Protein AF-A0A5K1BF68-F1 (afdb_monomer)

InterPro domains:
  IPR003311 AUX/IAA protein [PTHR31734] (2-70)
  IPR033389 AUX/IAA domain [PF02309] (2-69)
  IPR053793 PB1-like domain [PS51745] (34-71)

Organism: NCBI:txid210225

Foldseek 3Di:
DDDDDDDPPDPDPDDDPDDPPPPDPPDCPPVVVFDWDWDDDPPDPDIDIDTPSVDPDDVSVVVVVCVVVVD

Solvent-accessible surface area (backbone atoms only — not comparable to full-atom values): 5112 Å² total; per-residue (Å²): 137,80,85,80,88,70,81,82,92,73,94,84,84,88,76,79,97,73,85,81,75,90,70,73,82,71,67,85,65,78,71,67,75,73,47,69,45,80,50,74,53,90,98,46,94,72,63,47,79,45,63,51,73,86,35,96,44,69,67,59,42,49,55,50,50,28,66,74,72,72,106

pLDDT: mean 73.46, std 20.09, range [38.41, 96.12]

Structure (mmCIF, N/CA/C/O backbone):
data_AF-A0A5K1BF68-F1
#
_entry.id   AF-A0A5K1BF68-F1
#
loop_
_atom_site.group_PDB
_atom_site.id
_atom_site.type_symbol
_atom_site.label_atom_id
_atom_site.label_alt_id
_atom_site.label_comp_id
_atom_site.label_asym_id
_atom_site.label_entity_id
_atom_site.label_seq_id
_atom_site.pdbx_PDB_ins_code
_atom_site.Cartn_x
_atom_site.Cartn_y
_atom_site.Cartn_z
_atom_site.occupancy
_atom_site.B_iso_or_equiv
_atom_site.auth_seq_id
_atom_site.auth_comp_id
_atom_site.auth_asym_id
_atom_site.auth_atom_id
_atom_site.pdbx_PDB_model_num
ATOM 1 N N . SER A 1 1 ? 10.006 -24.340 18.626 1.00 51.25 1 SER A N 1
ATOM 2 C CA . SER A 1 1 ? 8.993 -23.330 18.269 1.00 51.25 1 SER A CA 1
ATOM 3 C C . SER A 1 1 ? 8.783 -23.355 16.771 1.00 51.25 1 SER A C 1
ATOM 5 O O . SER A 1 1 ? 9.695 -23.039 16.023 1.00 51.25 1 SER A O 1
ATOM 7 N N . GLN A 1 2 ? 7.639 -23.891 16.359 1.00 56.41 2 GLN A N 1
ATOM 8 C CA . GLN A 1 2 ? 7.301 -24.274 14.990 1.00 56.41 2 GLN A CA 1
ATOM 9 C C . GLN A 1 2 ? 6.879 -23.028 14.198 1.00 56.41 2 GLN A C 1
ATOM 11 O O . GLN A 1 2 ? 5.985 -22.305 14.633 1.00 56.41 2 GLN A O 1
ATOM 16 N N . ILE A 1 3 ? 7.558 -22.756 13.078 1.00 55.00 3 ILE A N 1
ATOM 17 C CA . ILE A 1 3 ? 7.221 -21.656 12.165 1.00 55.00 3 ILE A CA 1
ATOM 18 C C . ILE A 1 3 ? 5.776 -21.851 11.686 1.00 55.00 3 ILE A C 1
ATOM 20 O O . ILE A 1 3 ? 5.387 -22.913 11.200 1.00 55.00 3 ILE A O 1
ATOM 24 N N . VAL A 1 4 ? 4.970 -20.818 11.894 1.00 55.94 4 VAL A N 1
ATOM 25 C CA . VAL A 1 4 ? 3.535 -20.794 11.632 1.00 55.94 4 VAL A CA 1
ATOM 26 C C . VAL A 1 4 ? 3.249 -20.686 10.132 1.00 55.94 4 VAL A C 1
ATOM 28 O O . VAL A 1 4 ? 3.479 -19.650 9.523 1.00 55.94 4 VAL A O 1
ATOM 31 N N . GLY A 1 5 ? 2.721 -21.765 9.552 1.00 62.94 5 GLY A N 1
ATOM 32 C CA . GLY A 1 5 ? 1.586 -21.722 8.620 1.00 62.94 5 GLY A CA 1
ATOM 33 C C . GLY A 1 5 ? 1.636 -20.766 7.425 1.00 62.94 5 GLY A C 1
ATOM 34 O O . GLY A 1 5 ? 0.643 -20.093 7.167 1.00 62.94 5 GLY A O 1
ATOM 35 N N . TRP A 1 6 ? 2.725 -20.745 6.658 1.00 56.56 6 TRP A N 1
ATOM 36 C CA . TRP A 1 6 ? 2.661 -20.322 5.254 1.00 56.56 6 TRP A CA 1
ATOM 37 C C . TRP A 1 6 ? 2.665 -21.584 4.392 1.00 56.56 6 TRP A C 1
ATOM 39 O O . TRP A 1 6 ? 3.553 -22.420 4.579 1.00 56.56 6 TRP A O 1
ATOM 49 N N . PRO A 1 7 ? 1.702 -21.791 3.481 1.00 52.28 7 PRO A N 1
ATOM 50 C CA . PRO A 1 7 ? 1.781 -22.947 2.607 1.00 52.28 7 PRO A CA 1
ATOM 51 C C . PRO A 1 7 ? 2.982 -22.770 1.660 1.00 52.28 7 PRO A C 1
ATOM 53 O O . PRO A 1 7 ? 3.136 -21.692 1.079 1.00 52.28 7 PRO A O 1
ATOM 56 N N . PRO A 1 8 ? 3.823 -23.798 1.446 1.00 58.34 8 PRO A N 1
ATOM 57 C CA . PRO A 1 8 ? 4.686 -23.823 0.277 1.00 58.34 8 PRO A CA 1
ATOM 58 C C . PRO A 1 8 ? 3.783 -23.978 -0.951 1.00 58.34 8 PRO A C 1
ATOM 60 O O . PRO A 1 8 ? 3.194 -25.034 -1.182 1.00 58.34 8 PRO A O 1
ATOM 63 N N . VAL A 1 9 ? 3.628 -22.906 -1.727 1.00 57.34 9 VAL A N 1
ATOM 64 C CA . VAL A 1 9 ? 2.878 -22.941 -2.985 1.00 57.34 9 VAL A CA 1
ATOM 65 C C . VAL A 1 9 ? 3.679 -23.749 -4.002 1.00 57.34 9 VAL A C 1
ATOM 67 O O . VAL A 1 9 ? 4.596 -23.239 -4.636 1.00 57.34 9 VAL A O 1
ATOM 70 N N . LYS A 1 10 ? 3.343 -25.033 -4.129 1.00 57.03 10 LYS A N 1
ATOM 71 C CA . LYS A 1 10 ? 3.463 -25.799 -5.376 1.00 57.03 10 LYS A CA 1
ATOM 72 C C . LYS A 1 10 ? 2.577 -27.038 -5.310 1.00 57.03 10 LYS A C 1
ATOM 74 O O . LYS A 1 10 ? 2.964 -28.095 -4.821 1.00 57.03 10 LYS A O 1
ATOM 79 N N . SER A 1 11 ? 1.348 -26.857 -5.786 1.00 54.38 11 SER A N 1
ATOM 80 C CA . SER A 1 11 ? 0.377 -27.921 -6.024 1.00 54.38 11 SER A CA 1
ATOM 81 C C . SER A 1 11 ? 0.644 -28.545 -7.392 1.00 54.38 11 SER A C 1
ATOM 83 O O . SER A 1 11 ? 0.017 -28.182 -8.382 1.00 54.38 11 SER A O 1
ATOM 85 N N . CYS A 1 12 ? 1.576 -29.484 -7.458 1.00 55.09 12 CYS A N 1
ATOM 86 C CA . CYS A 1 12 ? 1.692 -30.408 -8.585 1.00 55.09 12 CYS A CA 1
ATOM 87 C C . CYS A 1 12 ? 1.961 -31.810 -8.045 1.00 55.09 12 CYS A C 1
ATOM 89 O O . CYS A 1 12 ? 2.984 -32.429 -8.303 1.00 55.09 12 CYS A O 1
ATOM 91 N N . MET A 1 13 ? 1.030 -32.305 -7.234 1.00 56.25 13 MET A N 1
ATOM 92 C CA . MET A 1 13 ? 1.027 -33.698 -6.817 1.00 56.25 13 MET A CA 1
ATOM 93 C C . MET A 1 13 ? -0.423 -34.161 -6.799 1.00 56.25 13 MET A C 1
ATOM 95 O O . MET A 1 13 ? -1.109 -33.939 -5.811 1.00 56.25 13 MET A O 1
ATOM 99 N N . ASN A 1 14 ? -0.898 -34.636 -7.960 1.00 54.62 14 ASN A N 1
ATOM 100 C CA . ASN A 1 14 ? -1.972 -35.630 -8.132 1.00 54.62 14 ASN A CA 1
ATOM 101 C C . ASN A 1 14 ? -2.292 -35.872 -9.627 1.00 54.62 14 ASN A C 1
ATOM 103 O O . ASN A 1 14 ? -3.445 -35.804 -10.044 1.00 54.62 14 ASN A O 1
ATOM 107 N N . SER A 1 15 ? -1.287 -36.177 -10.452 1.00 51.94 15 SER A N 1
ATOM 108 C CA . SER A 1 15 ? -1.524 -36.764 -11.781 1.00 51.94 15 SER A CA 1
ATOM 109 C C . SER A 1 15 ? -0.963 -38.193 -11.820 1.00 51.94 15 SER A C 1
ATOM 111 O O . SER A 1 15 ? 0.190 -38.379 -11.422 1.00 51.94 15 SER A O 1
ATOM 113 N N . PRO A 1 16 ? -1.754 -39.202 -12.238 1.00 54.22 16 PRO A N 1
ATOM 114 C CA . PRO A 1 16 ? -1.294 -40.587 -12.361 1.00 54.22 16 PRO A CA 1
ATOM 115 C C . PRO A 1 16 ? -0.185 -40.729 -13.426 1.00 54.22 16 PRO A C 1
ATOM 117 O O . PRO A 1 16 ? -0.087 -39.882 -14.317 1.00 54.22 16 PRO A O 1
ATOM 120 N N . PRO A 1 17 ? 0.679 -41.759 -13.332 1.00 58.38 17 PRO A N 1
ATOM 121 C CA . PRO A 1 17 ? 1.884 -41.857 -14.142 1.00 58.38 17 PRO A CA 1
ATOM 122 C C . PRO A 1 17 ? 1.614 -42.611 -15.444 1.00 58.38 17 PRO A C 1
ATOM 124 O O . PRO A 1 17 ? 1.981 -43.769 -15.584 1.00 58.38 17 PRO A O 1
ATOM 127 N N . GLU A 1 18 ? 1.004 -41.951 -16.415 1.00 56.28 18 GLU A N 1
ATOM 128 C CA . GLU A 1 18 ? 1.001 -42.409 -17.803 1.00 56.28 18 GLU A CA 1
ATOM 129 C C . GLU A 1 18 ? 0.598 -41.216 -18.672 1.00 56.28 18 GLU A C 1
ATOM 131 O O . GLU A 1 18 ? -0.495 -40.683 -18.527 1.00 56.28 18 GLU A O 1
ATOM 136 N N . GLU A 1 19 ? 1.528 -40.749 -19.514 1.00 54.00 19 GLU A N 1
ATOM 137 C CA . GLU A 1 19 ? 1.358 -39.626 -20.456 1.00 54.00 19 GLU A CA 1
ATOM 138 C C . GLU A 1 19 ? 1.455 -38.194 -19.866 1.00 54.00 19 GLU A C 1
ATOM 140 O O . GLU A 1 19 ? 0.795 -37.267 -20.329 1.00 54.00 19 GLU A O 1
ATOM 145 N N . ALA A 1 20 ? 2.331 -37.939 -18.885 1.00 48.12 20 ALA A N 1
ATOM 146 C CA . ALA A 1 20 ? 2.718 -36.562 -18.544 1.00 48.12 20 ALA A CA 1
ATOM 147 C C . ALA A 1 20 ? 3.844 -36.077 -19.471 1.00 48.12 20 ALA A C 1
ATOM 149 O O . ALA A 1 20 ? 5.017 -36.028 -19.091 1.00 48.12 20 ALA A O 1
ATOM 150 N N . VAL A 1 21 ? 3.490 -35.691 -20.698 1.00 38.41 21 VAL A N 1
ATOM 151 C CA . VAL A 1 21 ? 4.346 -34.803 -21.486 1.00 38.41 21 VAL A CA 1
ATOM 152 C C . VAL A 1 21 ? 4.336 -33.449 -20.762 1.00 38.41 21 VAL A C 1
ATOM 154 O O . VAL A 1 21 ? 3.409 -32.650 -20.872 1.00 38.41 21 VAL A O 1
ATOM 157 N N . CYS A 1 22 ? 5.348 -33.185 -19.931 1.00 50.31 22 CYS A N 1
ATOM 158 C CA . CYS A 1 22 ? 5.615 -31.824 -19.467 1.00 50.31 22 CYS A CA 1
ATOM 159 C C . CYS A 1 22 ? 6.238 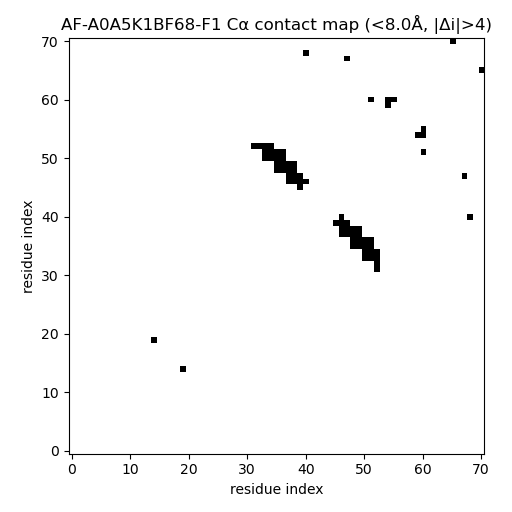-31.076 -20.649 1.00 50.31 22 CYS A C 1
ATOM 161 O O . CYS A 1 22 ? 7.448 -30.905 -20.771 1.00 50.31 22 CYS A O 1
ATOM 163 N N . SER A 1 23 ? 5.401 -30.773 -21.631 1.00 49.06 23 SER A N 1
ATOM 164 C CA . SER A 1 23 ? 5.764 -30.022 -22.823 1.00 49.06 23 SER A CA 1
ATOM 165 C C . SER A 1 23 ? 4.614 -29.097 -23.160 1.00 49.06 23 SER A C 1
ATOM 167 O O . SER A 1 23 ? 3.988 -29.180 -24.206 1.00 49.06 23 SER A O 1
ATOM 169 N N . SER A 1 24 ? 4.387 -28.152 -22.262 1.00 40.91 24 SER A N 1
ATOM 170 C CA . SER A 1 24 ? 4.406 -26.785 -22.742 1.00 40.91 24 SER A CA 1
ATOM 171 C C . SER A 1 24 ? 5.428 -26.066 -21.892 1.00 40.91 24 SER A C 1
ATOM 173 O O . SER A 1 24 ? 5.165 -25.707 -20.748 1.00 40.91 24 SER A O 1
ATOM 175 N N . TRP A 1 25 ? 6.617 -25.910 -22.467 1.00 41.97 25 TRP A N 1
ATOM 176 C CA . TRP A 1 25 ? 7.474 -24.775 -22.190 1.00 41.97 25 TRP A CA 1
ATOM 177 C C . TRP A 1 25 ? 6.592 -23.539 -22.361 1.00 41.97 25 TRP A C 1
ATOM 179 O O . TRP A 1 25 ? 6.390 -23.046 -23.466 1.00 41.97 25 TRP A O 1
ATOM 189 N N . VAL A 1 26 ? 5.940 -23.112 -21.281 1.00 46.06 26 VAL A N 1
ATOM 190 C CA . VAL A 1 26 ? 5.525 -21.726 -21.187 1.00 46.06 26 VAL A CA 1
ATOM 191 C C . VAL A 1 26 ? 6.855 -21.007 -21.134 1.00 46.06 26 VAL A C 1
ATOM 193 O O . VAL A 1 26 ? 7.642 -21.230 -20.215 1.00 46.06 26 VAL A O 1
ATOM 196 N N . GLU A 1 27 ? 7.138 -20.285 -22.214 1.00 44.44 27 GLU A N 1
ATOM 197 C CA . GLU A 1 27 ? 8.187 -19.278 -22.324 1.00 44.44 27 GLU A CA 1
ATOM 198 C C . GLU A 1 27 ? 8.485 -18.692 -20.937 1.00 44.44 27 GLU A C 1
ATOM 200 O O . GLU A 1 27 ? 7.524 -18.440 -20.197 1.00 44.44 27 GLU A O 1
ATOM 205 N N . PRO A 1 28 ? 9.748 -18.432 -20.557 1.00 45.38 28 PRO A N 1
ATOM 206 C CA . PRO A 1 28 ? 10.016 -17.599 -19.401 1.00 45.38 28 PRO A CA 1
ATOM 207 C C . PRO A 1 28 ? 9.503 -16.194 -19.739 1.00 45.38 28 PRO A C 1
ATOM 209 O O . PRO A 1 28 ? 10.261 -15.304 -20.105 1.00 45.38 28 PRO A O 1
ATOM 212 N N . ARG A 1 29 ? 8.185 -15.977 -19.643 1.00 47.34 29 ARG A N 1
ATOM 213 C CA . ARG A 1 29 ? 7.668 -14.687 -19.225 1.00 47.34 29 ARG A CA 1
ATOM 214 C C . ARG A 1 29 ? 8.387 -14.472 -17.928 1.00 47.34 29 ARG A C 1
ATOM 216 O O . ARG A 1 29 ? 8.217 -15.302 -17.040 1.00 47.34 29 ARG A O 1
ATOM 223 N N . GLU A 1 30 ? 9.256 -13.473 -17.924 1.00 53.47 30 GLU A N 1
ATOM 224 C CA . GLU A 1 30 ? 9.953 -12.964 -16.761 1.00 53.47 30 GLU A CA 1
ATOM 225 C C . GLU A 1 30 ? 8.970 -13.042 -15.601 1.00 53.47 30 GLU A C 1
ATOM 227 O O . GLU A 1 30 ? 8.052 -12.234 -15.468 1.00 53.47 30 GLU A O 1
ATOM 232 N N . GLU A 1 31 ? 9.071 -14.127 -14.835 1.00 55.66 31 GLU A N 1
ATOM 233 C CA . GLU A 1 31 ? 8.384 -14.277 -13.576 1.00 55.66 31 GLU A CA 1
ATOM 234 C C . GLU A 1 31 ? 9.205 -13.345 -12.710 1.00 55.66 31 GLU A C 1
ATOM 236 O O . GLU A 1 31 ? 10.155 -13.771 -12.054 1.00 55.66 31 GLU A O 1
ATOM 241 N N . GLU A 1 32 ? 8.963 -12.039 -12.880 1.00 59.62 32 GLU A N 1
ATOM 242 C CA . GLU A 1 32 ? 9.509 -10.995 -12.042 1.00 59.62 32 GLU A CA 1
ATOM 243 C C . GLU A 1 32 ? 9.137 -11.442 -10.649 1.00 59.62 32 GLU A C 1
ATOM 245 O O . GLU A 1 32 ? 7.974 -11.353 -10.270 1.00 59.62 32 GLU A O 1
ATOM 250 N N . SER A 1 33 ? 10.094 -12.058 -9.961 1.00 67.12 33 SER A N 1
ATOM 251 C CA . SER A 1 33 ? 9.867 -12.897 -8.798 1.00 67.12 33 SER A CA 1
ATOM 252 C C . SER A 1 33 ? 9.125 -12.075 -7.759 1.00 67.12 33 SER A C 1
ATOM 254 O O . SER A 1 33 ? 9.760 -11.286 -7.052 1.00 67.12 33 SER A O 1
ATOM 256 N N . SER A 1 34 ? 7.790 -12.159 -7.752 1.00 71.38 34 SER A N 1
ATOM 257 C CA . SER A 1 34 ? 6.955 -11.169 -7.084 1.00 71.38 34 SER A CA 1
ATOM 258 C C . SER A 1 34 ? 7.281 -11.194 -5.605 1.00 71.38 34 SER A C 1
ATOM 260 O O . SER A 1 34 ? 7.035 -12.180 -4.902 1.00 71.38 34 SER A O 1
ATOM 262 N N . THR A 1 35 ? 7.901 -10.116 -5.136 1.00 86.75 35 THR A N 1
ATOM 263 C CA . THR A 1 35 ? 8.369 -10.027 -3.759 1.00 86.75 35 THR A CA 1
ATOM 264 C C . THR A 1 35 ? 7.248 -9.429 -2.938 1.00 86.75 35 THR A C 1
ATOM 266 O O . THR A 1 35 ? 7.135 -8.216 -2.781 1.00 86.75 35 THR A O 1
ATOM 269 N N . TYR A 1 36 ? 6.380 -10.302 -2.434 1.00 89.75 36 TYR A N 1
ATOM 270 C CA . TYR A 1 36 ? 5.254 -9.873 -1.622 1.00 89.75 36 TYR A CA 1
ATOM 271 C C . TYR A 1 36 ? 5.630 -9.709 -0.154 1.00 89.75 36 TYR A C 1
ATOM 273 O O . TYR A 1 36 ? 6.141 -10.636 0.477 1.00 89.75 36 TYR A O 1
ATOM 281 N N . VAL A 1 37 ? 5.256 -8.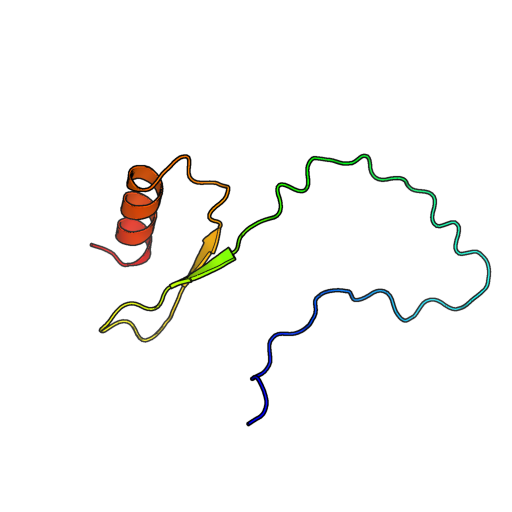572 0.423 1.00 94.12 37 VAL A N 1
ATOM 282 C CA . VAL A 1 37 ? 5.389 -8.293 1.855 1.00 94.12 37 VAL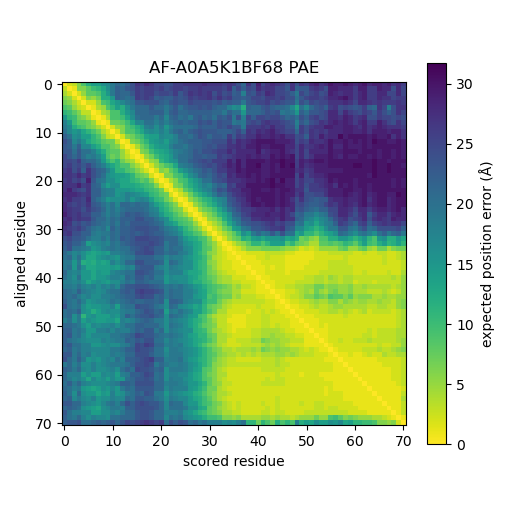 A CA 1
ATOM 283 C C . VAL A 1 37 ? 4.023 -8.082 2.497 1.00 94.12 37 VAL A C 1
ATOM 285 O O . VAL A 1 37 ? 3.082 -7.598 1.867 1.00 94.12 37 VAL A O 1
ATOM 288 N N . LYS A 1 38 ? 3.901 -8.468 3.770 1.00 94.81 38 LYS A N 1
ATOM 289 C CA . LYS A 1 38 ? 2.718 -8.176 4.583 1.00 94.81 38 LYS A CA 1
ATOM 290 C C . LYS A 1 38 ? 2.987 -6.927 5.410 1.00 94.81 38 LYS A C 1
ATOM 292 O O . LYS A 1 38 ? 3.939 -6.902 6.185 1.00 94.81 38 LYS A O 1
ATOM 297 N N . VAL A 1 39 ? 2.123 -5.933 5.267 1.00 93.75 39 VAL A N 1
ATOM 298 C CA . VAL A 1 39 ? 2.194 -4.673 6.001 1.00 93.75 39 VAL A CA 1
ATOM 299 C C . VAL A 1 39 ? 1.069 -4.642 7.025 1.00 93.75 39 VAL A C 1
ATOM 301 O O . VAL A 1 39 ? -0.103 -4.814 6.681 1.00 93.75 39 VAL A O 1
ATOM 304 N N . ASN A 1 40 ? 1.436 -4.428 8.284 1.00 94.19 40 ASN A N 1
ATOM 305 C CA . ASN A 1 40 ? 0.505 -4.180 9.377 1.00 94.19 40 ASN A CA 1
ATOM 306 C C . ASN A 1 40 ? 0.746 -2.754 9.873 1.00 94.19 40 ASN A C 1
ATOM 308 O O . ASN A 1 40 ? 1.893 -2.399 10.140 1.00 94.19 40 ASN A O 1
ATOM 312 N N . MET A 1 41 ? -0.320 -1.972 10.013 1.00 92.75 41 MET A N 1
ATOM 313 C CA . MET A 1 41 ? -0.254 -0.603 10.516 1.00 92.75 41 MET A CA 1
ATOM 314 C C . MET A 1 41 ? -0.890 -0.529 11.907 1.00 92.75 41 MET A C 1
ATOM 316 O O . MET A 1 41 ? -1.882 -1.214 12.170 1.00 92.75 41 MET A O 1
ATOM 320 N N . GLU A 1 42 ? -0.308 0.263 12.811 1.00 93.12 42 GLU A N 1
ATOM 321 C CA . GLU A 1 42 ? -0.873 0.475 14.148 1.00 93.12 42 GLU A CA 1
ATOM 322 C C . GLU A 1 42 ? -2.297 1.043 14.041 1.00 93.12 42 GLU A C 1
ATOM 324 O O . GLU A 1 42 ? -2.593 1.843 13.159 1.00 93.12 42 GLU A O 1
ATOM 329 N N . GLY A 1 43 ? -3.207 0.581 14.899 1.00 92.31 43 GLY A N 1
ATOM 330 C CA . GLY A 1 43 ? -4.613 0.989 14.860 1.00 92.31 43 GLY A CA 1
ATOM 331 C C . GLY A 1 43 ? -5.448 0.318 13.761 1.00 92.31 43 GLY A C 1
ATOM 332 O O . GLY A 1 43 ? -6.673 0.428 13.791 1.00 92.31 43 GLY A O 1
ATOM 333 N N . VAL A 1 44 ? -4.837 -0.440 12.839 1.00 90.81 44 VAL A N 1
ATOM 334 C CA . VAL A 1 44 ? -5.543 -1.126 11.746 1.00 90.81 44 VAL A CA 1
ATOM 335 C C . VAL A 1 44 ? -5.592 -2.632 11.998 1.00 90.81 44 VAL A C 1
ATOM 337 O O . VAL A 1 44 ? -4.585 -3.335 11.946 1.00 90.81 44 VAL A O 1
ATOM 340 N N . ALA A 1 45 ? -6.798 -3.156 12.226 1.00 90.25 45 ALA A N 1
ATOM 341 C CA . ALA A 1 45 ? -7.004 -4.574 12.537 1.00 90.25 45 ALA A CA 1
ATOM 342 C C . ALA A 1 45 ? -6.651 -5.527 11.374 1.00 90.25 45 ALA A C 1
ATOM 344 O O . ALA A 1 45 ? -6.380 -6.706 11.601 1.00 90.25 45 ALA A O 1
ATOM 345 N N . ILE A 1 46 ? -6.662 -5.033 10.130 1.00 90.31 46 ILE A N 1
ATOM 346 C CA . ILE A 1 46 ? -6.442 -5.830 8.918 1.00 90.31 46 ILE A CA 1
ATOM 347 C C . ILE A 1 46 ? -5.138 -5.396 8.237 1.00 90.31 46 ILE A C 1
ATOM 349 O O . ILE A 1 46 ? -5.019 -4.275 7.748 1.00 90.31 46 ILE A O 1
ATOM 353 N N . GLY A 1 47 ? -4.173 -6.316 8.167 1.00 91.38 47 GLY A N 1
ATOM 354 C CA . GLY A 1 47 ? -2.950 -6.135 7.382 1.00 91.38 47 GLY A CA 1
ATOM 355 C C . GLY A 1 47 ? -3.180 -6.335 5.881 1.00 91.38 47 GLY A C 1
ATOM 356 O O . GLY A 1 47 ? -4.073 -7.083 5.477 1.00 91.38 47 GLY A O 1
ATOM 357 N N . ARG A 1 48 ? -2.346 -5.705 5.051 1.00 94.81 48 ARG A N 1
ATOM 358 C CA . ARG A 1 48 ? -2.422 -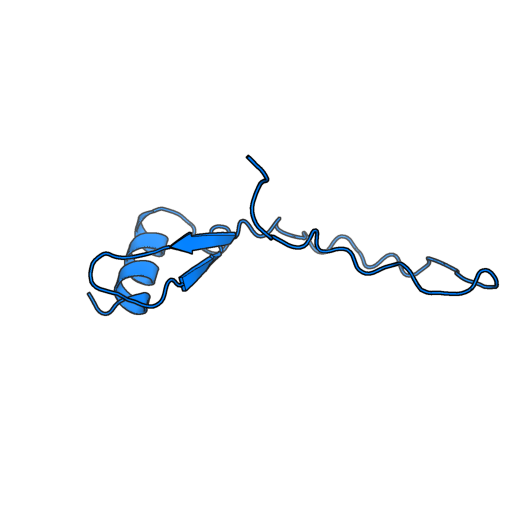5.760 3.580 1.00 94.81 48 ARG A CA 1
ATOM 359 C C . ARG A 1 48 ? -1.187 -6.436 2.986 1.00 94.81 48 ARG A C 1
ATOM 361 O O . ARG A 1 48 ? -0.127 -6.472 3.609 1.00 94.81 48 ARG A O 1
ATOM 368 N N . LYS A 1 49 ? -1.336 -7.012 1.794 1.00 94.62 49 LYS A N 1
ATOM 369 C CA . LYS A 1 49 ? -0.253 -7.651 1.033 1.00 94.62 49 LYS A CA 1
ATOM 370 C C . LYS A 1 49 ? 0.156 -6.715 -0.105 1.00 94.62 49 LYS A C 1
ATOM 372 O O . LYS A 1 49 ? -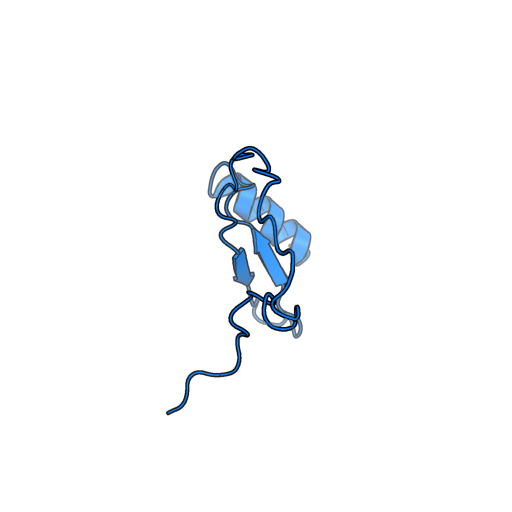0.712 -6.308 -0.870 1.00 94.62 49 LYS A O 1
ATOM 377 N N . VAL A 1 50 ? 1.444 -6.401 -0.210 1.00 93.75 50 VAL A N 1
ATOM 378 C CA . VAL A 1 50 ? 2.000 -5.463 -1.202 1.00 93.75 50 VAL A CA 1
ATOM 379 C C . VAL A 1 50 ? 3.060 -6.177 -2.027 1.00 93.75 50 VAL A C 1
ATOM 381 O O . VAL A 1 50 ? 3.870 -6.907 -1.459 1.00 93.75 50 VAL A O 1
ATOM 384 N N . ASP A 1 51 ? 3.038 -5.998 -3.346 1.00 92.62 51 ASP A N 1
ATOM 385 C CA . ASP A 1 51 ? 4.109 -6.453 -4.239 1.00 92.62 51 ASP A CA 1
ATOM 386 C C . ASP A 1 51 ? 5.186 -5.372 -4.317 1.00 92.62 51 ASP A C 1
ATOM 388 O O . ASP A 1 51 ? 4.873 -4.224 -4.616 1.00 92.62 51 ASP A O 1
ATOM 392 N N . LEU A 1 52 ? 6.444 -5.700 -4.037 1.00 91.19 52 LEU A N 1
ATOM 393 C CA . LEU A 1 52 ? 7.530 -4.726 -4.140 1.00 91.19 52 LEU A CA 1
ATOM 394 C C . LEU A 1 52 ? 7.994 -4.505 -5.584 1.00 91.19 52 LEU A C 1
ATOM 396 O O . LEU A 1 52 ? 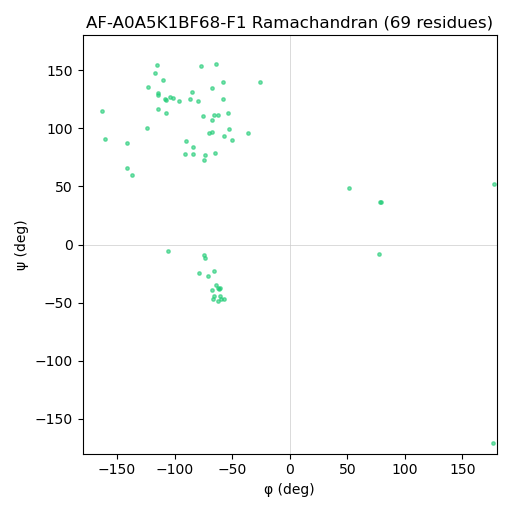8.509 -3.428 -5.875 1.00 91.19 52 LEU A O 1
ATOM 400 N N . ASN A 1 53 ? 7.791 -5.468 -6.488 1.00 90.62 53 ASN A N 1
ATOM 401 C CA . ASN A 1 53 ? 8.329 -5.377 -7.852 1.00 90.62 53 ASN A CA 1
ATOM 402 C C . ASN A 1 53 ? 7.612 -4.324 -8.702 1.00 90.62 53 ASN A C 1
ATOM 404 O O . ASN A 1 53 ? 8.215 -3.732 -9.590 1.00 90.62 53 ASN A O 1
ATOM 408 N N . ILE A 1 54 ? 6.344 -4.034 -8.400 1.00 91.25 54 ILE A N 1
ATOM 409 C CA . ILE A 1 54 ? 5.560 -3.037 -9.145 1.00 91.25 54 ILE A CA 1
ATOM 410 C C . ILE A 1 54 ? 5.970 -1.590 -8.821 1.00 91.25 54 ILE A C 1
ATOM 412 O O . ILE A 1 54 ? 5.494 -0.648 -9.456 1.00 91.25 54 ILE A O 1
ATOM 416 N N . HIS A 1 55 ? 6.819 -1.389 -7.810 1.00 93.12 55 HIS A N 1
ATOM 417 C CA . HIS A 1 55 ? 7.224 -0.075 -7.333 1.00 93.12 55 HIS A CA 1
ATOM 418 C C . HIS A 1 55 ? 8.667 0.225 -7.742 1.00 93.12 55 HIS A C 1
ATOM 420 O O . HIS A 1 55 ? 9.597 -0.483 -7.375 1.00 93.12 55 HIS A O 1
ATOM 426 N N . GLN A 1 56 ? 8.869 1.342 -8.444 1.00 91.06 56 GLN A N 1
ATOM 427 C CA . GLN A 1 56 ? 10.197 1.764 -8.914 1.00 91.06 56 GLN A CA 1
ATOM 428 C C . GLN A 1 56 ? 11.095 2.299 -7.785 1.00 91.06 56 GLN A C 1
ATOM 430 O O . GLN A 1 56 ? 12.293 2.499 -7.973 1.00 91.06 56 GLN A O 1
ATOM 435 N N . GLY A 1 57 ? 10.528 2.554 -6.604 1.00 92.75 57 GLY A N 1
ATOM 436 C CA . GLY A 1 57 ? 11.286 2.930 -5.423 1.00 92.75 57 GLY A CA 1
ATOM 437 C C . GLY A 1 57 ? 10.407 3.257 -4.223 1.00 92.75 57 GLY A C 1
ATOM 438 O O . GLY A 1 57 ? 9.187 3.073 -4.222 1.00 92.75 57 GLY A O 1
ATOM 439 N N . TYR A 1 58 ? 11.048 3.792 -3.187 1.00 94.69 58 TYR A N 1
ATOM 440 C CA . TYR A 1 58 ? 10.397 4.061 -1.907 1.00 94.69 58 TYR A CA 1
ATOM 441 C C . TYR A 1 58 ? 9.257 5.080 -2.012 1.00 94.69 58 TYR A C 1
ATOM 443 O O . TYR A 1 58 ? 8.225 4.897 -1.385 1.00 94.69 58 TYR A O 1
ATOM 451 N N . HIS A 1 59 ? 9.395 6.113 -2.847 1.00 96.12 59 HIS A N 1
ATOM 452 C CA . HIS A 1 59 ? 8.342 7.119 -3.027 1.00 96.12 59 HIS A CA 1
ATOM 453 C C . HIS A 1 59 ? 7.053 6.498 -3.595 1.00 96.12 59 HIS A C 1
ATOM 455 O O . HIS A 1 59 ? 5.978 6.688 -3.035 1.00 96.12 59 HIS A O 1
ATOM 461 N N . THR A 1 60 ? 7.142 5.690 -4.657 1.00 96.00 60 THR A N 1
ATOM 462 C CA . THR A 1 60 ? 5.957 5.018 -5.223 1.00 96.00 60 THR A CA 1
ATOM 463 C C . THR A 1 60 ? 5.335 4.024 -4.245 1.00 96.00 60 THR A C 1
ATOM 465 O O . THR A 1 60 ? 4.112 3.898 -4.189 1.00 96.00 60 THR A O 1
ATOM 468 N N . LEU A 1 61 ? 6.170 3.350 -3.448 1.00 94.88 61 LEU A N 1
ATOM 469 C CA . LEU A 1 61 ? 5.701 2.451 -2.401 1.00 94.88 61 LEU A CA 1
ATOM 470 C C . LEU A 1 61 ? 4.974 3.223 -1.291 1.00 94.88 61 LEU A C 1
ATOM 472 O O . LEU A 1 61 ? 3.877 2.835 -0.914 1.00 94.88 61 LEU A O 1
ATOM 476 N N . LEU A 1 62 ? 5.537 4.333 -0.808 1.00 94.38 62 LEU A N 1
ATOM 477 C CA . LEU A 1 62 ? 4.920 5.180 0.216 1.00 94.38 62 LEU A CA 1
ATOM 478 C C . LEU A 1 62 ? 3.537 5.677 -0.201 1.00 94.38 62 LEU A C 1
ATOM 480 O O . LEU A 1 62 ? 2.598 5.549 0.575 1.00 94.38 62 LEU A O 1
ATOM 484 N N . ASN A 1 63 ? 3.398 6.183 -1.428 1.00 95.25 63 ASN A N 1
ATOM 485 C CA . ASN A 1 63 ? 2.104 6.652 -1.931 1.00 95.25 63 ASN A CA 1
ATOM 486 C C . ASN A 1 63 ? 1.071 5.517 -1.960 1.00 95.25 63 ASN A C 1
ATOM 488 O O . ASN A 1 63 ? -0.090 5.719 -1.626 1.00 95.25 63 ASN A 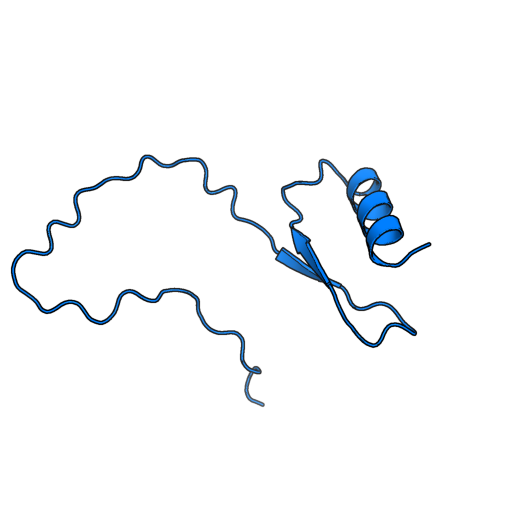O 1
ATOM 492 N N . THR A 1 64 ? 1.512 4.308 -2.312 1.00 94.44 64 THR A N 1
ATOM 493 C CA . THR A 1 64 ? 0.657 3.114 -2.306 1.00 94.44 64 THR A CA 1
ATOM 494 C C . THR A 1 64 ? 0.259 2.717 -0.887 1.00 94.44 64 THR A C 1
ATOM 496 O O . THR A 1 64 ? -0.881 2.330 -0.654 1.00 94.44 64 THR A O 1
ATOM 499 N N . LEU A 1 65 ? 1.174 2.823 0.079 1.00 94.12 65 LEU A N 1
ATOM 500 C CA . LEU A 1 65 ? 0.875 2.554 1.484 1.00 94.12 65 LEU A CA 1
ATOM 501 C C . LEU A 1 65 ? -0.118 3.577 2.052 1.00 94.12 65 LEU A C 1
ATOM 503 O O . LEU A 1 65 ? -1.081 3.167 2.696 1.00 94.12 65 LEU A O 1
ATOM 507 N N . ALA A 1 66 ? 0.067 4.865 1.758 1.00 93.44 66 ALA A N 1
ATOM 508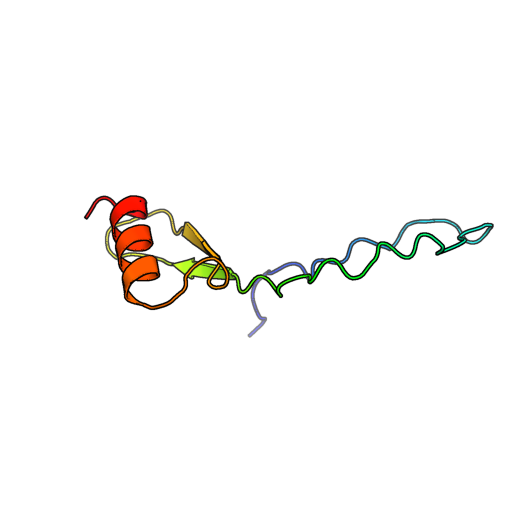 C CA . ALA A 1 66 ? -0.858 5.918 2.168 1.00 93.44 66 ALA A CA 1
ATOM 509 C C . ALA A 1 66 ? -2.267 5.680 1.601 1.00 93.44 66 ALA A C 1
ATOM 511 O O . ALA A 1 66 ? -3.233 5.675 2.357 1.00 93.44 66 ALA A O 1
ATOM 512 N N . ASP A 1 67 ? -2.387 5.357 0.307 1.00 93.06 67 ASP A N 1
ATOM 513 C CA . ASP A 1 67 ? -3.670 5.006 -0.325 1.00 93.06 67 ASP A CA 1
ATOM 514 C C . ASP A 1 67 ? -4.316 3.766 0.316 1.00 93.06 67 ASP A C 1
ATOM 516 O O . ASP A 1 67 ? -5.503 3.753 0.648 1.00 93.06 67 ASP A O 1
ATOM 520 N N . MET A 1 68 ? -3.515 2.731 0.570 1.00 91.44 68 MET A N 1
ATOM 521 C CA . MET A 1 68 ? -3.989 1.498 1.184 1.00 91.44 68 MET A CA 1
ATOM 522 C C . MET A 1 68 ? -4.568 1.720 2.583 1.00 91.44 68 MET A C 1
ATOM 524 O O . MET A 1 68 ? -5.543 1.051 2.933 1.00 91.44 68 MET A O 1
ATOM 528 N N . PHE A 1 69 ? -3.978 2.601 3.392 1.00 90.62 69 PHE A N 1
ATOM 529 C CA . PHE A 1 69 ? -4.377 2.816 4.786 1.00 90.62 69 PHE A CA 1
ATOM 530 C C . PHE A 1 69 ? -5.159 4.119 5.038 1.00 90.62 69 PHE A C 1
ATOM 532 O O . PHE A 1 69 ? -5.725 4.256 6.123 1.00 90.62 69 PHE A O 1
ATOM 539 N N . GLY A 1 70 ? -5.306 4.990 4.036 1.00 84.75 70 GLY A N 1
ATOM 540 C CA . GLY A 1 70 ? -6.093 6.224 4.099 1.00 84.75 70 GLY A CA 1
ATOM 541 C C . GLY A 1 70 ? -5.400 7.389 4.814 1.00 84.75 70 GLY A C 1
ATOM 542 O O . GLY A 1 70 ? -6.080 8.124 5.532 1.00 84.75 70 GLY A O 1
ATOM 543 N N . GLU A 1 71 ? -4.080 7.526 4.649 1.00 65.12 71 GLU A N 1
ATOM 544 C CA . GLU A 1 71 ? -3.271 8.644 5.181 1.00 65.12 71 GLU A CA 1
ATOM 545 C C . GLU A 1 71 ? -3.185 9.850 4.236 1.00 65.12 71 GLU A C 1
ATOM 547 O O . GLU A 1 71 ? -3.141 9.647 2.999 1.00 65.12 71 GLU A O 1
#

Secon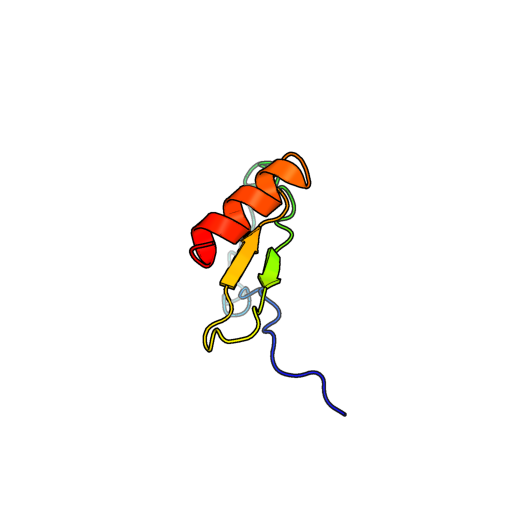dary structure (DSSP, 8-state):
----------------SS-----------------EEEE--TT-SS-EEEESTT-SSHHHHHHHHHHHHT-

Mean predicted aligned error: 15.04 Å

Sequence (71 aa):
SQIVGWPPVKSCMNSPPEEAVCSSWVEPREEESSTYVKVNMEGVAIGRKVDLNIHQGYHTLLNTLADMFGE

Radius of gyration: 18.66 Å; Cα contacts (8 Å, |Δi|>4): 36; chains: 1; bounding box: 18×51×41 Å